Protein AF-A0A8C7WWS5-F1 (afdb_monomer_lite)

pLDDT: mean 75.13, std 17.94, range [40.78, 95.25]

Secondary structure (DSSP, 8-state):
------------PPPPP------PPPP-PPP---S-SS-PPPPPPTHHHHHHHH-TT---B-----GGGGS-HHHHHHHHHTT--PPPHHHHHHHHHHHT-B-

Foldseek 3Di:
DDDDDDDDDDDDDPDDDPDDPDDPDDPPPPPPPPPPLPDDQDPQDPCLVVCCVVPVPDADADDDPPPVLLPPPVSQVVQVVVSHHPDDPVSSVVSCVVSVHHD

Organism: NCBI:txid183150

Structure (mmCIF, N/CA/C/O backbone):
data_AF-A0A8C7WWS5-F1
#
_entry.id   AF-A0A8C7WWS5-F1
#
loop_
_atom_site.group_PDB
_atom_site.id
_atom_site.type_symbol
_atom_site.label_atom_id
_atom_site.label_alt_id
_atom_site.label_comp_id
_atom_site.label_asym_id
_atom_site.label_entity_id
_atom_site.label_seq_id
_atom_site.pdbx_PDB_ins_code
_atom_site.Cartn_x
_atom_site.Cartn_y
_atom_site.Cartn_z
_atom_site.occupancy
_atom_site.B_iso_or_equiv
_atom_site.auth_seq_id
_atom_site.auth_comp_id
_atom_site.auth_asym_id
_atom_site.auth_atom_id
_atom_site.pdbx_PDB_model_num
ATOM 1 N N . MET A 1 1 ? 25.000 77.562 69.889 1.00 46.16 1 MET A N 1
ATOM 2 C CA . MET A 1 1 ? 26.290 76.843 69.839 1.00 46.16 1 MET A CA 1
ATOM 3 C C . MET A 1 1 ? 25.999 75.373 69.598 1.00 46.16 1 MET A C 1
ATOM 5 O O . MET A 1 1 ? 25.189 74.830 70.333 1.00 46.16 1 MET A O 1
ATOM 9 N N . GLY A 1 2 ? 26.647 74.761 68.605 1.00 44.88 2 GLY A N 1
ATOM 10 C CA . GLY A 1 2 ? 26.742 73.301 68.485 1.00 44.88 2 GLY A CA 1
ATOM 11 C C . GLY A 1 2 ? 25.975 72.662 67.322 1.00 44.88 2 GLY A C 1
ATOM 12 O O . GLY A 1 2 ? 24.760 72.788 67.238 1.00 44.88 2 GLY A O 1
ATOM 13 N N . GLY A 1 3 ? 26.723 71.919 66.495 1.00 45.66 3 GLY A N 1
ATOM 14 C CA . GLY A 1 3 ? 26.249 70.896 65.549 1.00 45.66 3 GLY A CA 1
ATOM 15 C C . GLY A 1 3 ? 26.157 71.408 64.112 1.00 45.66 3 GLY A C 1
ATOM 16 O O . GLY A 1 3 ? 25.194 72.072 63.768 1.00 45.66 3 GLY A O 1
ATOM 17 N N . GLY A 1 4 ? 27.162 71.238 63.246 1.00 48.91 4 GLY A N 1
ATOM 18 C CA . GLY A 1 4 ? 27.645 69.939 62.753 1.00 48.91 4 GLY A CA 1
ATOM 19 C C . GLY A 1 4 ? 26.763 69.549 61.559 1.00 48.91 4 GLY A C 1
ATOM 20 O O . GLY A 1 4 ? 25.665 69.055 61.744 1.00 48.91 4 GLY A O 1
ATOM 21 N N . GLY A 1 5 ? 27.076 69.934 60.323 1.00 53.59 5 GLY A N 1
ATOM 22 C CA . GLY A 1 5 ? 28.174 69.374 59.549 1.00 53.59 5 GLY A CA 1
ATOM 23 C C . GLY A 1 5 ? 27.748 68.026 58.975 1.00 53.59 5 GLY A C 1
ATOM 24 O O . GLY A 1 5 ? 27.923 67.027 59.651 1.00 53.59 5 GLY A O 1
ATOM 25 N N . GLN A 1 6 ? 27.228 67.988 57.744 1.00 60.41 6 GLN A N 1
ATOM 26 C CA . GLN A 1 6 ? 27.272 66.787 56.905 1.00 60.41 6 GLN A CA 1
ATOM 27 C C . GLN A 1 6 ? 27.456 67.187 55.436 1.00 60.41 6 GLN A C 1
ATOM 29 O O . GLN A 1 6 ? 26.555 67.653 54.744 1.00 60.41 6 GLN A O 1
ATOM 34 N N . ARG A 1 7 ? 28.709 67.024 55.016 1.00 57.28 7 ARG A N 1
ATOM 35 C CA . ARG A 1 7 ? 29.224 67.030 53.651 1.00 57.28 7 ARG A CA 1
ATOM 36 C C . ARG A 1 7 ? 28.565 65.877 52.894 1.00 57.28 7 ARG A C 1
ATOM 38 O O . ARG A 1 7 ? 28.896 64.721 53.146 1.00 57.28 7 ARG A O 1
ATOM 45 N N . VAL A 1 8 ? 27.639 66.179 51.987 1.00 60.31 8 VAL A N 1
ATOM 46 C CA . VAL A 1 8 ? 27.132 65.176 51.045 1.00 60.31 8 VAL A CA 1
ATOM 47 C C . VAL A 1 8 ? 28.238 64.884 50.031 1.00 60.31 8 VAL A C 1
ATOM 49 O O . VAL A 1 8 ? 28.716 65.770 49.325 1.00 60.31 8 VAL A O 1
ATOM 52 N N . GLN A 1 9 ? 28.745 63.655 50.067 1.00 58.41 9 GLN A N 1
ATOM 53 C CA . GLN A 1 9 ? 29.766 63.165 49.148 1.00 58.41 9 GLN A CA 1
ATOM 54 C C . GLN A 1 9 ? 29.163 63.086 47.743 1.00 58.41 9 GLN A C 1
ATOM 56 O O . GLN A 1 9 ? 28.078 62.532 47.568 1.00 58.41 9 GLN A O 1
ATOM 61 N N . GLY A 1 10 ? 29.862 63.660 46.761 1.00 51.84 10 GLY A N 1
ATOM 62 C CA . GLY A 1 10 ? 29.535 63.512 45.348 1.00 51.84 10 GLY A CA 1
ATOM 63 C C . GLY A 1 10 ? 29.583 62.037 44.970 1.00 51.84 10 GLY A C 1
ATOM 64 O O . GLY A 1 10 ? 30.656 61.441 44.928 1.00 51.84 10 GLY A O 1
ATOM 65 N N . GLY A 1 11 ? 28.408 61.451 44.754 1.00 48.66 11 GLY A N 1
ATOM 66 C CA . GLY A 1 11 ? 28.272 60.140 44.141 1.00 48.66 11 GLY A CA 1
ATOM 67 C C . GLY A 1 11 ? 28.546 60.279 42.653 1.00 48.66 11 GLY A C 1
ATOM 68 O O . GLY A 1 11 ? 27.738 60.846 41.921 1.00 48.66 11 GLY A O 1
ATOM 69 N N . GLU A 1 12 ? 29.706 59.797 42.228 1.00 50.22 12 GLU A N 1
ATOM 70 C CA . GLU A 1 12 ? 30.068 59.632 40.827 1.00 50.22 12 GLU A CA 1
ATOM 71 C C . GLU A 1 12 ? 29.055 58.680 40.172 1.00 50.22 12 GLU A C 1
ATOM 73 O O . GLU A 1 12 ? 28.950 57.506 40.532 1.00 50.22 12 GLU A O 1
ATOM 78 N N . GLN A 1 13 ? 28.226 59.211 39.271 1.00 53.53 13 GLN A N 1
ATOM 79 C CA . GLN A 1 13 ? 27.286 58.407 38.494 1.00 53.53 13 GLN A CA 1
ATOM 80 C C . GLN A 1 13 ? 28.085 57.562 37.490 1.00 53.53 13 GLN A C 1
ATOM 82 O O . GLN A 1 13 ? 28.833 58.135 36.694 1.00 53.53 13 GLN A O 1
ATOM 87 N N . PRO A 1 14 ? 27.949 56.223 37.483 1.00 61.44 14 PRO A N 1
ATOM 88 C CA . PRO A 1 14 ? 28.613 55.398 36.482 1.00 61.44 14 PRO A CA 1
ATOM 89 C C . PRO A 1 14 ? 28.070 55.718 35.076 1.00 61.44 14 PRO A C 1
ATOM 91 O O . PRO A 1 14 ? 26.896 56.078 34.940 1.00 61.44 14 PRO A O 1
ATOM 94 N N . PRO A 1 15 ? 28.894 55.591 34.019 1.00 57.47 15 PRO A N 1
ATOM 95 C CA . PRO A 1 15 ? 28.493 55.953 32.666 1.00 57.47 15 PRO A CA 1
ATOM 96 C C . PRO A 1 15 ? 27.314 55.097 32.195 1.00 57.47 15 PRO A C 1
ATOM 98 O O . PRO A 1 15 ? 27.332 53.868 32.298 1.00 57.47 15 PRO A O 1
ATOM 101 N N . ALA A 1 16 ? 26.292 55.763 31.655 1.00 57.31 16 ALA A N 1
ATOM 102 C CA . ALA A 1 16 ? 25.150 55.114 31.031 1.00 57.31 16 ALA A CA 1
ATOM 103 C C . ALA A 1 16 ? 25.633 54.217 29.882 1.00 57.31 16 ALA A C 1
ATOM 105 O O . ALA A 1 16 ? 26.222 54.680 28.905 1.00 57.31 16 ALA A O 1
ATOM 106 N N . THR A 1 17 ? 25.404 52.914 30.013 1.00 62.34 17 THR A N 1
ATOM 107 C CA . THR A 1 17 ? 25.637 51.947 28.939 1.00 62.34 17 THR A CA 1
ATOM 108 C C . THR A 1 17 ? 24.618 52.224 27.829 1.00 62.34 17 THR A C 1
ATOM 110 O O . THR A 1 17 ? 23.445 52.434 28.149 1.00 62.34 17 THR A O 1
ATOM 113 N N . PRO A 1 18 ? 24.998 52.248 26.538 1.00 58.69 18 PRO A N 1
ATOM 114 C CA . PRO A 1 18 ? 24.023 52.439 25.474 1.00 58.69 18 PRO A CA 1
ATOM 115 C C . PRO A 1 18 ? 23.063 51.244 25.462 1.00 58.69 18 PRO A C 1
ATOM 117 O O . PRO A 1 18 ? 23.471 50.113 25.190 1.00 58.69 18 PRO A O 1
ATOM 120 N N . GLU A 1 19 ? 21.789 51.489 25.784 1.00 55.59 19 GLU A N 1
ATOM 121 C CA . GLU A 1 19 ? 20.726 50.509 25.579 1.00 55.59 19 GLU A CA 1
ATOM 122 C C . GLU A 1 19 ? 20.705 50.144 24.089 1.00 55.59 19 GLU A C 1
ATOM 124 O O . GLU A 1 19 ? 20.362 50.958 23.229 1.00 55.59 19 GLU A O 1
ATOM 129 N N . GLY A 1 20 ? 21.112 48.912 23.776 1.00 60.38 20 GLY A N 1
ATOM 130 C CA . GLY A 1 20 ? 20.935 48.337 22.448 1.00 60.38 20 GLY A CA 1
ATOM 131 C C . GLY A 1 20 ? 19.455 48.361 22.041 1.00 60.38 20 GLY A C 1
ATOM 132 O O . GLY A 1 20 ? 18.574 48.445 22.902 1.00 60.38 20 GLY A O 1
ATOM 133 N N . PRO A 1 21 ? 19.145 48.291 20.736 1.00 58.47 21 PRO A N 1
ATOM 134 C CA . PRO A 1 21 ? 17.776 48.420 20.259 1.00 58.47 21 PRO A CA 1
ATOM 135 C C . PRO A 1 21 ? 16.890 47.373 20.940 1.00 58.47 21 PRO A C 1
ATOM 137 O O . PRO A 1 21 ? 17.140 46.170 20.826 1.00 58.47 21 PRO A O 1
ATOM 140 N N . LYS A 1 22 ? 15.858 47.833 21.664 1.00 61.50 22 LYS A N 1
ATOM 141 C CA . LYS A 1 22 ? 14.823 46.968 22.243 1.00 61.50 22 LYS A CA 1
ATOM 142 C C . LYS A 1 22 ? 14.256 46.110 21.117 1.00 61.50 22 LYS A C 1
ATOM 144 O O . LYS A 1 22 ? 13.520 46.603 20.264 1.00 61.50 22 LYS A O 1
ATOM 149 N N . ALA A 1 23 ? 14.616 44.828 21.107 1.00 57.22 23 ALA A N 1
ATOM 150 C CA . ALA A 1 23 ? 14.010 43.857 20.217 1.00 57.22 23 ALA A CA 1
ATOM 151 C C . ALA A 1 23 ? 12.502 43.877 20.490 1.00 57.22 23 ALA A C 1
ATOM 153 O O . ALA A 1 23 ? 12.062 43.533 21.590 1.00 57.22 23 ALA A O 1
ATOM 154 N N . GLY A 1 24 ? 11.7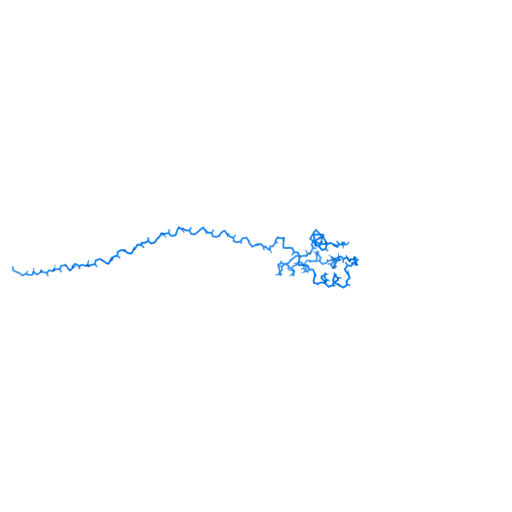22 44.340 19.510 1.00 64.50 24 GLY A N 1
ATOM 155 C CA . GLY A 1 24 ? 10.267 44.296 19.575 1.00 64.50 24 GLY A CA 1
ATOM 156 C C . GLY A 1 24 ? 9.779 42.873 19.875 1.00 64.50 24 GLY A C 1
ATOM 157 O O . GLY A 1 24 ? 10.536 41.909 19.701 1.00 64.50 24 GLY A O 1
ATOM 158 N N . PRO A 1 25 ? 8.531 42.707 20.344 1.00 59.06 25 PRO A N 1
ATOM 159 C CA . PRO A 1 25 ? 7.992 41.387 20.632 1.00 59.06 25 PRO A CA 1
ATOM 160 C C . PRO A 1 25 ? 8.171 40.509 19.394 1.00 59.06 25 PRO A C 1
ATOM 162 O O . PRO A 1 25 ? 7.665 40.832 18.318 1.00 59.06 25 PRO A O 1
ATOM 165 N N . ARG A 1 26 ? 8.945 39.421 19.533 1.00 54.72 26 ARG A N 1
ATOM 166 C CA . ARG A 1 26 ? 9.112 38.444 18.453 1.00 54.72 26 ARG A CA 1
ATOM 167 C C . ARG A 1 26 ? 7.706 38.056 17.994 1.00 54.72 26 ARG A C 1
ATOM 169 O O . ARG A 1 26 ? 6.871 37.796 18.869 1.00 54.72 26 ARG A O 1
ATOM 176 N N . PRO A 1 27 ? 7.417 38.020 16.680 1.00 58.41 27 PRO A N 1
ATOM 177 C CA . PRO A 1 27 ? 6.120 37.549 16.223 1.00 58.41 27 PRO A CA 1
ATOM 178 C C . PRO A 1 27 ? 5.889 36.196 16.887 1.00 58.41 27 PRO A C 1
ATOM 180 O O . PRO A 1 27 ? 6.769 35.329 16.837 1.00 58.41 27 PRO A O 1
ATOM 183 N N . ARG A 1 28 ? 4.760 36.050 17.599 1.00 62.56 28 ARG A N 1
ATOM 184 C CA . ARG A 1 28 ? 4.360 34.759 18.162 1.00 62.56 28 ARG A CA 1
ATOM 185 C C . ARG A 1 28 ? 4.453 33.786 17.003 1.00 62.56 28 ARG A C 1
ATOM 187 O O . ARG A 1 28 ? 3.744 33.961 16.013 1.00 62.56 28 ARG A O 1
ATOM 194 N N . ARG A 1 29 ? 5.403 32.851 17.086 1.00 56.00 29 ARG A N 1
ATOM 195 C CA . ARG A 1 29 ? 5.611 31.831 16.064 1.00 56.00 29 ARG A CA 1
ATOM 196 C C . ARG A 1 29 ? 4.230 31.244 15.818 1.00 56.00 29 ARG A C 1
ATOM 198 O O . ARG A 1 29 ? 3.612 30.773 16.776 1.00 56.00 29 ARG A O 1
ATOM 205 N N . ALA A 1 30 ? 3.712 31.411 14.599 1.00 55.09 30 ALA A N 1
ATOM 206 C CA . ALA A 1 30 ? 2.414 30.866 14.235 1.00 55.09 30 ALA A CA 1
ATOM 207 C C . ALA A 1 30 ? 2.388 29.410 14.717 1.00 55.09 30 ALA A C 1
ATOM 209 O O . ALA A 1 30 ? 3.436 28.753 14.624 1.00 55.09 30 ALA A O 1
ATOM 210 N N . PRO A 1 31 ? 1.273 28.931 15.301 1.00 48.28 31 PRO A N 1
ATOM 211 C CA . PRO A 1 31 ? 1.200 27.559 15.770 1.00 48.28 31 PRO A CA 1
ATOM 212 C C . PRO A 1 31 ? 1.708 26.683 14.638 1.00 48.28 31 PRO A C 1
ATOM 214 O O . PRO A 1 31 ? 1.221 26.784 13.512 1.00 48.28 31 PRO A O 1
ATOM 217 N N . HIS A 1 32 ? 2.775 25.935 14.920 1.00 51.12 32 HIS A N 1
ATOM 218 C CA . HIS A 1 32 ? 3.373 25.042 13.949 1.00 51.12 32 HIS A CA 1
ATOM 219 C C . HIS A 1 32 ? 2.269 24.107 13.485 1.00 51.12 32 HIS A C 1
ATOM 221 O O . HIS A 1 32 ? 1.887 23.186 14.207 1.00 51.12 32 HIS A O 1
ATOM 227 N N . HIS A 1 33 ? 1.731 24.381 12.300 1.00 40.97 33 HIS A N 1
ATOM 228 C CA . HIS A 1 33 ? 0.891 23.440 11.603 1.00 40.97 33 HIS A CA 1
ATOM 229 C C . HIS A 1 33 ? 1.797 22.244 11.349 1.00 40.97 33 HIS A C 1
ATOM 231 O O . HIS A 1 33 ? 2.725 22.328 10.548 1.00 40.97 33 HIS A O 1
ATOM 237 N N . HIS A 1 34 ? 1.618 21.187 12.139 1.00 40.78 34 HIS A N 1
ATOM 238 C CA . HIS A 1 34 ? 2.300 19.921 11.931 1.00 40.78 34 HIS A CA 1
ATOM 239 C C . HIS A 1 34 ? 1.947 19.464 10.512 1.00 40.78 34 HIS A C 1
ATOM 241 O O . HIS A 1 34 ? 0.776 19.165 10.262 1.00 40.78 34 HIS A O 1
ATOM 247 N N . PRO A 1 35 ? 2.900 19.406 9.569 1.00 43.59 35 PRO A N 1
ATOM 248 C CA . PRO A 1 35 ? 2.617 18.822 8.277 1.00 43.59 35 PRO A CA 1
ATOM 249 C C . PRO A 1 35 ? 2.645 17.308 8.490 1.00 43.59 35 PRO A C 1
ATOM 251 O O . PRO A 1 35 ? 3.720 16.716 8.536 1.00 43.59 35 PRO A O 1
ATOM 254 N N . GLY A 1 36 ? 1.493 16.671 8.731 1.00 42.03 36 GLY A N 1
ATOM 255 C CA . GLY A 1 36 ? 1.525 15.213 8.882 1.00 42.03 36 GLY A CA 1
ATOM 256 C C . GLY A 1 36 ? 0.324 14.446 9.417 1.00 42.03 36 GLY A C 1
ATOM 257 O O . GLY A 1 36 ? 0.532 13.352 9.926 1.00 42.03 36 GLY A O 1
ATOM 258 N N . VAL A 1 37 ? -0.915 14.934 9.305 1.00 53.53 37 VAL A N 1
ATOM 259 C CA . VAL A 1 37 ? -2.101 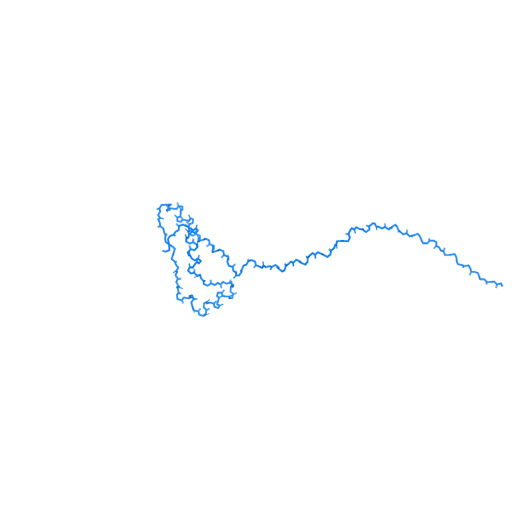14.050 9.473 1.00 53.53 37 VAL A CA 1
ATOM 260 C C . VAL A 1 37 ? -3.034 14.091 8.243 1.00 53.53 37 VAL A C 1
ATOM 262 O O . VAL A 1 37 ? -4.085 13.451 8.203 1.00 53.53 37 VAL A O 1
ATOM 265 N N . LEU A 1 38 ? -2.601 14.788 7.185 1.00 46.59 38 LEU A N 1
ATOM 266 C CA . LEU A 1 38 ? -3.249 14.925 5.880 1.00 46.59 38 LEU A CA 1
ATOM 267 C C . LEU A 1 38 ? -2.143 14.893 4.805 1.00 46.59 38 LEU A C 1
ATOM 269 O O . LEU A 1 38 ? -1.330 15.809 4.752 1.00 46.59 38 LEU A O 1
ATOM 273 N N . GLY A 1 39 ? -2.071 13.843 3.978 1.00 51.69 39 GLY A N 1
ATOM 274 C CA . GLY A 1 39 ? -1.295 13.877 2.726 1.00 51.69 39 GLY A CA 1
ATOM 275 C C . GLY A 1 39 ? 0.210 13.567 2.771 1.00 51.69 39 GLY A C 1
ATOM 276 O O . GLY A 1 39 ? 0.927 14.041 1.893 1.00 51.69 39 GLY A O 1
ATOM 277 N N . ILE A 1 40 ? 0.718 12.770 3.722 1.00 55.00 40 ILE A N 1
ATOM 278 C CA . ILE A 1 40 ? 2.099 12.256 3.607 1.00 55.00 40 ILE A CA 1
ATOM 279 C C . ILE A 1 40 ? 2.144 11.234 2.448 1.00 55.00 40 ILE A C 1
ATOM 281 O O . ILE A 1 40 ? 1.354 10.286 2.474 1.00 55.00 40 ILE A O 1
ATOM 285 N N . PRO A 1 41 ? 3.023 11.398 1.437 1.00 60.75 41 PRO A N 1
ATOM 286 C CA . PRO A 1 41 ? 3.197 10.412 0.373 1.00 60.75 41 PRO A CA 1
ATOM 287 C C . PRO A 1 41 ? 3.592 9.056 0.961 1.00 60.75 41 PRO A C 1
ATOM 289 O O . PRO A 1 41 ? 4.429 8.996 1.863 1.00 60.75 41 PRO A O 1
ATOM 292 N N . LEU A 1 42 ? 3.009 7.970 0.448 1.00 68.75 42 LEU A N 1
ATOM 293 C CA . LEU A 1 42 ? 3.412 6.623 0.848 1.00 68.75 42 LEU A CA 1
ATOM 294 C C . LEU A 1 42 ? 4.913 6.425 0.580 1.00 68.75 42 LEU A C 1
ATOM 296 O O . LEU A 1 42 ? 5.389 6.826 -0.488 1.00 68.75 42 LEU A O 1
ATOM 300 N N . PRO A 1 43 ? 5.663 5.806 1.511 1.00 77.06 43 PRO A N 1
ATOM 301 C CA . PRO A 1 43 ? 7.036 5.422 1.233 1.00 77.06 43 PRO A CA 1
ATOM 302 C C . PRO A 1 43 ? 7.049 4.445 0.055 1.00 77.06 43 PRO A C 1
ATOM 304 O O . PRO A 1 43 ? 6.222 3.532 -0.017 1.00 77.06 43 PRO A O 1
ATOM 307 N N . GLN A 1 44 ? 7.985 4.644 -0.875 1.00 81.94 44 GLN A N 1
ATOM 308 C CA . GLN A 1 44 ? 8.167 3.702 -1.972 1.00 81.94 44 GLN A CA 1
ATOM 309 C C . GLN A 1 44 ? 8.531 2.325 -1.398 1.00 81.94 44 GLN A C 1
ATOM 311 O O . GLN A 1 44 ? 9.361 2.252 -0.485 1.00 81.94 44 GLN A O 1
ATOM 316 N N . PRO A 1 45 ? 7.933 1.233 -1.898 1.00 85.12 45 PRO A N 1
ATOM 317 C CA . PRO A 1 45 ? 8.254 -0.087 -1.393 1.00 85.12 45 PRO A CA 1
ATOM 318 C C . PRO A 1 45 ? 9.717 -0.436 -1.673 1.00 85.12 45 PRO A C 1
ATOM 320 O O . PRO A 1 45 ? 10.203 -0.262 -2.790 1.00 85.12 45 PRO A O 1
ATOM 323 N N . GLN A 1 46 ? 10.399 -0.984 -0.667 1.00 86.44 46 GLN A N 1
ATOM 324 C CA . GLN A 1 46 ? 11.806 -1.403 -0.755 1.00 86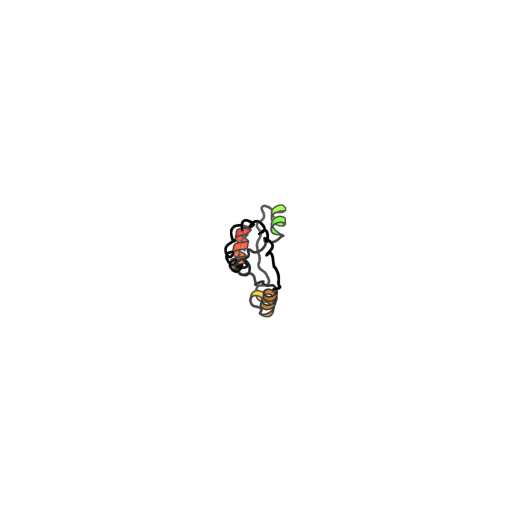.44 46 GLN A CA 1
ATOM 325 C C . GLN A 1 46 ? 12.101 -2.408 -1.884 1.00 86.44 46 GLN A C 1
ATOM 327 O O . GLN A 1 46 ? 13.244 -2.502 -2.322 1.00 86.44 46 GLN A O 1
ATOM 332 N N . TRP A 1 47 ? 11.080 -3.106 -2.388 1.00 88.44 47 TRP A N 1
ATOM 333 C CA . TRP A 1 47 ? 11.220 -4.147 -3.399 1.00 88.44 47 TRP A CA 1
ATOM 334 C C . TRP A 1 47 ? 11.269 -3.559 -4.809 1.00 88.44 47 TRP A C 1
ATOM 336 O O . TRP A 1 47 ? 11.761 -4.205 -5.730 1.00 88.44 47 TRP A O 1
ATOM 346 N N . VAL A 1 48 ? 10.798 -2.321 -5.002 1.00 88.81 48 VAL A N 1
ATOM 347 C CA . VAL A 1 48 ? 10.771 -1.691 -6.329 1.00 88.81 48 VAL A CA 1
ATOM 348 C C . VAL A 1 48 ? 12.184 -1.503 -6.897 1.00 88.81 48 VAL A C 1
ATOM 350 O O . VAL A 1 48 ? 12.401 -1.911 -8.043 1.00 88.81 48 VAL A O 1
ATOM 353 N N . PRO A 1 49 ? 13.170 -0.953 -6.153 1.00 89.50 49 PRO A N 1
ATOM 354 C CA . PRO A 1 49 ? 14.551 -0.878 -6.630 1.00 89.50 49 PRO A CA 1
ATOM 355 C C . PRO A 1 49 ? 15.146 -2.248 -6.968 1.00 89.50 49 PRO A C 1
ATOM 357 O O . PRO A 1 49 ? 15.852 -2.375 -7.965 1.00 89.50 49 PRO A O 1
ATOM 360 N N . GLU A 1 50 ? 14.834 -3.275 -6.176 1.00 90.56 50 GLU A N 1
ATOM 361 C CA . GLU A 1 50 ? 15.348 -4.631 -6.378 1.00 90.56 50 GLU A CA 1
ATOM 362 C C . GLU A 1 50 ? 14.832 -5.247 -7.684 1.00 90.56 50 GLU A C 1
AT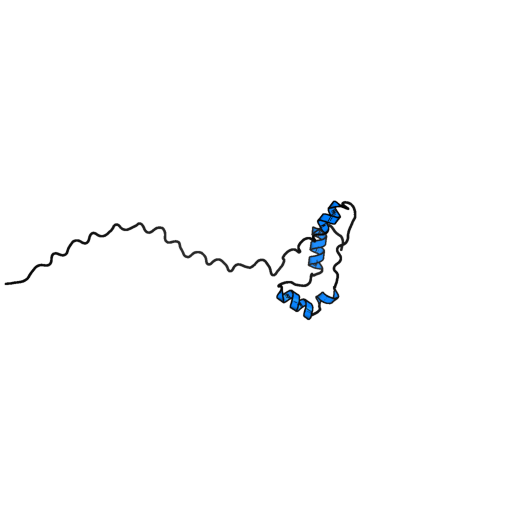OM 364 O O . GLU A 1 50 ? 15.630 -5.727 -8.493 1.00 90.56 50 GLU A O 1
ATOM 369 N N . ILE A 1 51 ? 13.521 -5.163 -7.938 1.00 89.06 51 ILE A N 1
ATOM 370 C CA . ILE A 1 51 ? 12.914 -5.637 -9.190 1.00 89.06 51 ILE A CA 1
ATOM 371 C C . ILE A 1 51 ? 13.430 -4.823 -10.375 1.00 89.06 51 ILE A C 1
ATOM 373 O O . ILE A 1 51 ? 13.768 -5.392 -11.408 1.00 89.06 51 ILE A O 1
ATOM 377 N N . THR A 1 52 ? 13.542 -3.501 -10.233 1.00 87.44 52 THR A N 1
ATOM 378 C CA . THR A 1 52 ? 14.025 -2.632 -11.317 1.00 87.44 52 THR A CA 1
ATOM 379 C C . THR A 1 52 ? 15.483 -2.934 -11.674 1.00 87.44 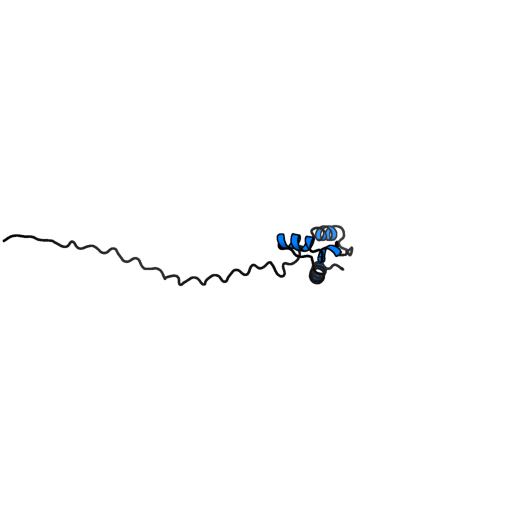52 THR A C 1
ATOM 381 O O . THR A 1 52 ? 15.864 -2.829 -12.837 1.00 87.44 52 THR A O 1
ATOM 384 N N . HIS A 1 53 ? 16.299 -3.337 -10.695 1.00 90.31 53 HIS A N 1
ATOM 385 C CA . HIS A 1 53 ? 17.691 -3.715 -10.916 1.00 90.31 53 HIS A CA 1
ATOM 386 C C . HIS A 1 53 ? 17.826 -5.072 -11.622 1.00 90.31 53 HIS A C 1
ATOM 388 O O . HIS A 1 53 ? 18.548 -5.179 -12.611 1.00 90.31 53 HIS A O 1
ATOM 394 N N . HIS A 1 54 ? 17.121 -6.099 -11.139 1.00 92.38 54 HIS A N 1
ATOM 395 C CA . HIS A 1 54 ? 17.238 -7.462 -11.670 1.00 92.38 54 HIS A CA 1
ATOM 396 C C . HIS A 1 54 ? 16.421 -7.681 -12.952 1.00 92.38 54 HIS A C 1
ATOM 398 O O . HIS A 1 54 ? 16.825 -8.447 -13.826 1.00 92.38 54 HIS A O 1
ATOM 404 N N . CYS A 1 55 ? 15.285 -6.996 -13.082 1.00 87.81 55 CYS A N 1
ATOM 405 C CA . CYS A 1 55 ? 14.290 -7.191 -14.135 1.00 87.81 55 CYS A CA 1
ATOM 406 C C . CYS A 1 55 ? 13.846 -5.849 -14.759 1.00 87.81 55 CYS A C 1
ATOM 408 O O . CYS A 1 55 ? 12.656 -5.529 -14.759 1.00 87.81 55 CYS A O 1
ATOM 410 N N . PRO A 1 56 ? 14.760 -5.060 -15.355 1.00 84.69 56 PRO A N 1
ATOM 411 C CA . PRO A 1 56 ? 14.489 -3.680 -15.780 1.00 84.69 56 PRO A CA 1
ATOM 412 C C . PRO A 1 56 ? 13.427 -3.523 -16.881 1.00 84.69 56 PRO A C 1
ATOM 414 O O . PRO A 1 56 ? 12.938 -2.419 -17.108 1.00 84.69 56 PRO A O 1
ATOM 417 N N . LYS A 1 57 ? 13.093 -4.596 -17.609 1.00 86.06 57 LYS A N 1
ATOM 418 C CA . LYS A 1 57 ? 12.128 -4.581 -18.727 1.00 86.06 57 LYS A CA 1
ATOM 419 C C . LYS A 1 57 ? 10.843 -5.350 -18.432 1.00 86.06 57 LYS A C 1
ATOM 421 O O . LYS A 1 57 ? 9.975 -5.431 -19.297 1.00 86.06 57 LYS A O 1
ATOM 426 N N . THR A 1 58 ? 10.735 -5.942 -17.249 1.00 89.25 58 THR A N 1
ATOM 427 C CA . THR A 1 58 ? 9.592 -6.780 -16.901 1.00 89.25 58 THR A CA 1
ATOM 428 C C . THR A 1 58 ? 8.530 -5.908 -16.241 1.00 89.25 58 THR A C 1
ATOM 430 O O . THR A 1 58 ? 8.816 -5.301 -15.209 1.00 89.25 58 THR A O 1
ATOM 433 N N . PRO A 1 59 ? 7.312 -5.815 -16.801 1.00 87.12 59 PRO A N 1
ATOM 434 C CA . PRO A 1 59 ? 6.222 -5.123 -16.129 1.00 87.12 59 PRO A CA 1
ATOM 435 C C . PRO A 1 59 ? 5.844 -5.869 -14.844 1.00 87.12 59 PRO A C 1
ATOM 437 O O . PRO A 1 59 ? 5.865 -7.098 -14.798 1.00 87.12 59 PRO A O 1
ATOM 440 N N . PHE A 1 60 ? 5.474 -5.128 -13.804 1.00 88.12 60 PHE A N 1
ATOM 441 C CA . PHE A 1 60 ? 5.004 -5.686 -12.538 1.00 88.12 60 PHE A CA 1
ATOM 442 C C . PHE A 1 60 ? 3.806 -4.893 -12.008 1.00 88.12 60 PHE A C 1
ATOM 444 O O . PHE A 1 60 ? 3.591 -3.740 -12.394 1.00 88.12 60 PHE A O 1
ATOM 451 N N . LEU A 1 61 ? 3.010 -5.543 -11.155 1.00 90.00 61 LEU A N 1
ATOM 452 C CA . LEU A 1 61 ? 1.740 -5.022 -10.647 1.00 90.00 61 LEU A CA 1
ATOM 453 C C . LEU A 1 61 ? 1.837 -4.659 -9.167 1.00 90.00 61 LEU A C 1
ATOM 455 O O . LEU A 1 61 ? 2.496 -5.352 -8.388 1.00 90.00 61 LEU A O 1
ATOM 459 N N . LEU A 1 62 ? 1.144 -3.593 -8.773 1.00 90.25 62 LEU A N 1
ATOM 460 C CA . LEU A 1 62 ? 1.000 -3.203 -7.375 1.00 90.25 62 LEU A CA 1
ATOM 461 C C . LEU A 1 62 ? -0.354 -3.675 -6.837 1.00 90.25 62 LEU A C 1
ATOM 463 O O . LEU A 1 62 ? -1.379 -3.060 -7.105 1.00 90.25 62 LEU A O 1
ATOM 467 N N . VAL A 1 63 ? -0.346 -4.725 -6.015 1.00 91.75 63 VAL A N 1
ATOM 468 C CA . VAL A 1 63 ? -1.574 -5.314 -5.460 1.00 91.75 63 VAL A CA 1
ATOM 469 C C . VAL A 1 63 ? -1.779 -4.882 -4.009 1.00 91.75 63 VAL A C 1
ATOM 471 O O . VAL A 1 63 ? -0.946 -5.147 -3.142 1.00 91.75 63 VAL A O 1
ATOM 474 N N . GLY A 1 64 ? -2.916 -4.244 -3.726 1.00 90.31 64 GLY A N 1
ATOM 475 C CA . GLY A 1 64 ? -3.379 -4.008 -2.358 1.00 90.31 64 GLY A CA 1
ATOM 476 C C . GLY A 1 64 ? -4.080 -5.248 -1.804 1.00 90.31 64 GLY A C 1
ATOM 477 O O . GLY A 1 64 ? -5.124 -5.639 -2.317 1.00 90.31 64 GLY A O 1
ATOM 478 N N . THR A 1 65 ? -3.524 -5.863 -0.763 1.00 91.94 65 THR A N 1
ATOM 479 C CA . THR A 1 65 ? -4.109 -7.041 -0.100 1.00 91.94 65 THR A CA 1
ATOM 480 C C . THR A 1 65 ? -4.879 -6.649 1.167 1.00 91.94 65 THR A C 1
ATOM 482 O O . THR A 1 65 ? -4.825 -5.496 1.594 1.00 91.94 65 THR A O 1
ATOM 485 N N . GLN A 1 66 ? -5.604 -7.608 1.763 1.00 91.19 66 GLN A N 1
ATOM 486 C CA . GLN A 1 66 ? -6.338 -7.433 3.033 1.00 91.19 66 GLN A CA 1
ATOM 487 C C . GLN A 1 66 ? -7.391 -6.312 2.980 1.00 91.19 66 GLN A C 1
ATOM 489 O O . GLN A 1 66 ? -7.494 -5.471 3.874 1.00 91.19 66 GLN A O 1
ATOM 494 N N . ILE A 1 67 ? -8.152 -6.262 1.883 1.00 91.56 67 ILE A N 1
ATOM 495 C CA . ILE A 1 67 ? -9.165 -5.224 1.656 1.00 91.56 67 ILE A CA 1
ATOM 496 C C . ILE A 1 67 ? -10.275 -5.242 2.714 1.00 91.56 67 ILE A C 1
ATOM 498 O O . ILE A 1 67 ? -10.800 -4.188 3.059 1.00 91.56 67 ILE A O 1
ATOM 502 N N . ASP A 1 68 ? -10.574 -6.417 3.261 1.00 91.62 68 ASP A N 1
ATOM 503 C CA . ASP A 1 68 ? -11.531 -6.647 4.341 1.00 91.62 68 ASP A CA 1
ATOM 504 C C . ASP A 1 68 ? -11.201 -5.845 5.609 1.00 91.62 68 ASP A C 1
ATOM 506 O O . ASP A 1 68 ? -12.102 -5.403 6.319 1.00 91.62 68 ASP A O 1
ATOM 510 N N . LEU A 1 69 ? -9.918 -5.566 5.856 1.00 92.88 69 LEU A N 1
ATOM 511 C CA . LEU A 1 69 ? -9.474 -4.829 7.038 1.00 92.88 69 LEU A CA 1
ATOM 512 C C . LEU A 1 69 ? -9.631 -3.308 6.923 1.00 92.88 69 LEU A C 1
ATOM 514 O O . LEU A 1 69 ? -9.409 -2.599 7.906 1.00 92.88 69 LEU A O 1
ATOM 518 N N . ARG A 1 70 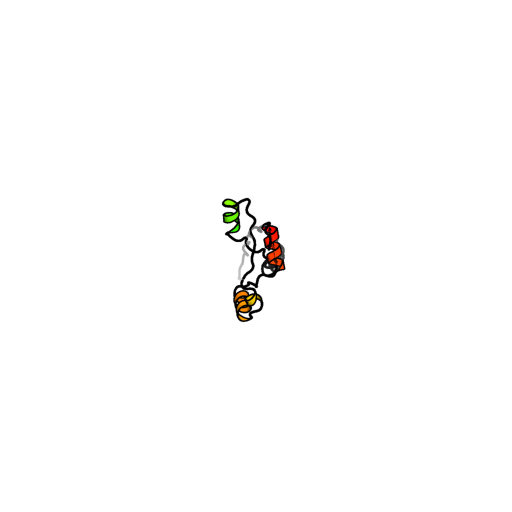? -9.986 -2.775 5.746 1.00 89.00 70 ARG A N 1
ATOM 519 C CA . ARG A 1 70 ? -10.170 -1.324 5.565 1.00 89.00 70 ARG A CA 1
ATOM 520 C C . ARG A 1 70 ? -11.338 -0.780 6.381 1.00 89.00 70 ARG A C 1
ATOM 522 O O . ARG A 1 70 ? -11.246 0.348 6.861 1.00 89.00 70 ARG A O 1
ATOM 529 N N . ASP A 1 71 ? -12.373 -1.598 6.554 1.00 90.25 71 ASP A N 1
ATOM 530 C CA . ASP A 1 71 ? -13.600 -1.249 7.270 1.00 90.25 71 ASP A CA 1
ATOM 531 C C . ASP A 1 71 ? -13.701 -1.940 8.643 1.00 90.25 71 ASP A C 1
ATOM 533 O O . ASP A 1 71 ? -14.639 -1.675 9.394 1.00 90.25 71 ASP A O 1
ATOM 537 N N . ASP A 1 72 ? -12.734 -2.797 9.004 1.00 94.19 72 ASP A N 1
ATOM 538 C CA . ASP A 1 72 ? -12.702 -3.470 10.305 1.00 94.19 72 ASP A CA 1
ATOM 539 C C . ASP A 1 72 ? -12.426 -2.464 11.443 1.00 94.19 72 ASP A C 1
ATOM 541 O O . ASP A 1 72 ? -11.321 -1.908 11.527 1.00 94.19 72 ASP A O 1
ATOM 545 N N . PRO A 1 73 ? -13.376 -2.248 12.376 1.00 93.75 73 PRO A N 1
ATOM 546 C CA . PRO A 1 73 ? -13.229 -1.241 13.423 1.00 93.75 73 PRO A CA 1
ATOM 547 C C . PRO A 1 73 ? -12.014 -1.483 14.323 1.00 93.75 73 PRO A C 1
ATOM 549 O O . PRO A 1 73 ? -11.348 -0.528 14.722 1.00 93.75 73 PRO A O 1
ATOM 552 N N . SER A 1 74 ? -11.686 -2.750 14.616 1.00 95.25 74 SER A N 1
ATOM 553 C CA . SER A 1 74 ? -10.534 -3.092 15.459 1.00 95.25 74 SER A CA 1
ATOM 554 C C . SER A 1 74 ? -9.221 -2.675 14.799 1.00 95.25 74 SER A C 1
ATOM 556 O O . SER A 1 74 ? -8.338 -2.105 15.446 1.00 95.25 74 SER A O 1
ATOM 558 N N . THR A 1 75 ? -9.084 -2.945 13.504 1.00 93.31 75 THR A N 1
ATOM 559 C CA . THR A 1 75 ? -7.896 -2.614 12.719 1.00 93.31 75 THR A CA 1
ATOM 560 C C . THR A 1 75 ? -7.764 -1.111 12.520 1.00 93.31 75 THR A C 1
ATOM 562 O O . THR A 1 75 ? -6.683 -0.560 12.742 1.00 93.31 75 THR A O 1
ATOM 565 N N . VAL A 1 76 ? -8.861 -0.422 12.200 1.00 92.50 76 VAL A N 1
ATOM 566 C CA . VAL A 1 76 ? -8.875 1.040 12.074 1.00 92.50 76 VAL A CA 1
ATOM 567 C C . VAL A 1 76 ? -8.468 1.710 13.389 1.00 92.50 76 VAL A C 1
ATOM 569 O O . VAL A 1 76 ? -7.628 2.611 13.382 1.00 92.50 76 VAL A O 1
ATOM 572 N N . GLU A 1 77 ? -8.984 1.250 14.531 1.00 94.50 77 GLU A N 1
ATOM 573 C CA . GLU A 1 77 ? -8.640 1.814 15.841 1.00 94.50 77 GLU A CA 1
ATOM 574 C C . GLU A 1 77 ? -7.161 1.579 16.202 1.00 94.50 77 GLU A C 1
ATOM 576 O O . GLU A 1 77 ? -6.483 2.476 16.714 1.00 94.50 77 GLU A O 1
ATOM 581 N N . LYS A 1 78 ? -6.622 0.392 15.896 1.00 93.75 78 LYS A N 1
ATOM 582 C CA . LYS A 1 78 ? -5.191 0.080 16.069 1.00 93.75 78 LYS A CA 1
ATOM 583 C C . LYS A 1 78 ? -4.306 0.976 15.202 1.00 93.75 78 LYS A C 1
ATOM 585 O O . LYS A 1 78 ? -3.317 1.513 15.700 1.00 93.75 78 LYS A O 1
ATOM 590 N N . LEU A 1 79 ? -4.662 1.176 13.932 1.00 91.44 79 LEU A N 1
ATOM 591 C CA . LEU A 1 79 ? -3.936 2.075 13.030 1.00 91.44 79 LEU A CA 1
ATOM 592 C C . LEU A 1 79 ? -3.998 3.524 13.524 1.00 91.44 79 LEU A C 1
ATOM 594 O O . LEU A 1 79 ? -2.972 4.205 13.556 1.00 91.44 79 LEU A O 1
ATOM 598 N N . ALA A 1 80 ? -5.161 3.973 13.998 1.00 91.00 80 ALA A N 1
ATOM 599 C CA . ALA A 1 80 ? -5.343 5.317 14.535 1.00 91.00 80 ALA A CA 1
ATOM 600 C C . ALA A 1 80 ? -4.464 5.584 15.771 1.00 91.00 80 ALA A C 1
ATOM 602 O O . ALA A 1 80 ? -3.887 6.668 15.878 1.00 91.00 80 ALA A O 1
ATOM 603 N N . LYS A 1 81 ? -4.279 4.593 16.660 1.00 93.62 81 LYS A N 1
ATOM 604 C CA . LYS A 1 81 ? -3.339 4.678 17.802 1.00 93.62 81 LYS A CA 1
ATOM 605 C C . LYS A 1 81 ? -1.899 4.945 17.349 1.00 93.62 81 LYS A C 1
ATOM 607 O O . LYS A 1 81 ? -1.175 5.684 18.011 1.00 93.62 81 LYS A O 1
ATOM 612 N N . ASN A 1 82 ? -1.527 4.437 16.175 1.00 91.00 82 ASN A N 1
ATOM 613 C CA . ASN A 1 82 ? -0.233 4.673 15.532 1.00 91.00 82 ASN A CA 1
ATOM 614 C C . ASN A 1 82 ? -0.228 5.890 14.587 1.00 91.00 82 ASN A C 1
ATOM 616 O O . ASN A 1 82 ? 0.742 6.094 13.859 1.00 91.00 82 ASN A O 1
ATOM 620 N N . LYS A 1 83 ? -1.290 6.711 14.587 1.00 87.94 83 LYS A N 1
ATOM 621 C CA . LYS A 1 83 ? -1.485 7.863 13.683 1.00 87.94 83 LYS A CA 1
ATOM 622 C C . LYS A 1 83 ? -1.489 7.484 12.196 1.00 87.94 83 LYS A C 1
ATOM 624 O O . LYS A 1 83 ? -1.152 8.299 11.339 1.00 87.94 83 LYS A O 1
ATOM 629 N N . GLN A 1 84 ? -1.879 6.254 11.890 1.00 89.56 84 GLN A N 1
ATOM 630 C CA . GLN A 1 84 ? -1.994 5.722 10.539 1.00 89.56 84 GLN A CA 1
ATOM 631 C C . GLN A 1 84 ? -3.462 5.546 10.150 1.00 89.56 84 GLN A C 1
ATOM 633 O O . GLN A 1 84 ? -4.364 5.568 10.987 1.00 89.56 84 GLN A O 1
ATOM 638 N N . LYS A 1 85 ? -3.694 5.382 8.849 1.00 89.81 85 LYS A N 1
ATOM 639 C CA . LYS A 1 85 ? -5.001 5.085 8.264 1.00 89.81 85 LYS A CA 1
ATOM 640 C C . LYS A 1 85 ? -4.838 3.967 7.232 1.00 89.81 85 LYS A C 1
ATOM 642 O O . LYS A 1 85 ? -3.752 3.861 6.654 1.00 89.81 85 LYS A O 1
ATOM 647 N N . PRO A 1 86 ? -5.884 3.163 6.979 1.00 90.94 86 PRO A N 1
ATOM 648 C CA . PRO A 1 86 ? -5.890 2.247 5.847 1.00 90.94 86 PRO A CA 1
ATOM 649 C C . PRO A 1 86 ? -5.595 2.985 4.536 1.00 90.94 86 PRO A C 1
ATOM 651 O O . PRO A 1 86 ? -5.967 4.148 4.364 1.00 90.94 86 PRO A O 1
ATOM 654 N N . ILE A 1 87 ? -4.923 2.307 3.605 1.00 90.88 87 ILE A N 1
ATOM 655 C CA . ILE A 1 87 ? -4.590 2.899 2.306 1.00 90.88 87 ILE A CA 1
ATOM 656 C C . ILE A 1 87 ? -5.847 2.987 1.445 1.00 90.88 87 ILE A C 1
ATOM 658 O O . ILE A 1 87 ? -6.497 1.975 1.176 1.00 90.88 87 ILE A O 1
ATOM 662 N N . THR A 1 88 ? -6.153 4.202 0.987 1.00 90.00 88 THR A N 1
ATOM 663 C CA . THR A 1 88 ? -7.268 4.462 0.073 1.00 90.00 88 THR A CA 1
ATOM 664 C C . THR A 1 88 ? -6.893 4.113 -1.371 1.00 90.00 88 THR A C 1
ATOM 666 O O . THR A 1 88 ? -5.713 4.205 -1.731 1.00 90.00 88 THR A O 1
ATOM 669 N N . PRO A 1 89 ? -7.875 3.761 -2.223 1.00 89.31 89 PRO A N 1
ATOM 670 C CA . PRO A 1 89 ? -7.634 3.524 -3.647 1.00 89.31 89 PRO A CA 1
ATOM 671 C C . PRO A 1 89 ? -6.913 4.692 -4.333 1.00 89.31 89 PRO A C 1
ATOM 673 O O . PRO A 1 89 ? -5.904 4.485 -4.994 1.00 89.31 89 PRO A O 1
ATOM 676 N N . GLU A 1 90 ? -7.336 5.930 -4.069 1.00 90.50 90 GLU A N 1
ATOM 677 C CA . GLU A 1 90 ? -6.741 7.144 -4.650 1.00 90.50 90 GLU A CA 1
ATOM 678 C C . GLU A 1 90 ? -5.250 7.292 -4.300 1.00 90.50 90 GLU A C 1
ATOM 680 O O . GLU A 1 90 ? -4.424 7.679 -5.132 1.00 90.50 90 GLU A O 1
ATOM 685 N N . THR A 1 91 ? -4.882 6.953 -3.059 1.00 89.06 91 THR A N 1
ATOM 686 C CA . THR A 1 91 ? -3.484 6.998 -2.610 1.00 89.06 91 THR A CA 1
ATOM 687 C C . THR A 1 91 ? -2.666 5.890 -3.279 1.00 89.06 91 THR A C 1
ATOM 689 O O . THR A 1 91 ? -1.523 6.126 -3.677 1.00 89.06 91 THR A O 1
ATOM 692 N N . ALA A 1 92 ? -3.251 4.699 -3.446 1.00 88.94 92 ALA A N 1
ATOM 693 C CA . ALA A 1 92 ? -2.622 3.583 -4.151 1.00 88.94 92 ALA A CA 1
ATOM 694 C C . ALA A 1 92 ? -2.409 3.895 -5.643 1.00 88.94 92 ALA A C 1
ATOM 696 O O . ALA A 1 92 ? -1.325 3.656 -6.164 1.00 88.94 92 ALA A O 1
ATOM 697 N N . GLU A 1 93 ? -3.383 4.517 -6.310 1.00 91.19 93 GLU A N 1
ATOM 698 C CA . GLU A 1 93 ? -3.265 4.994 -7.695 1.00 91.19 93 GLU A CA 1
ATOM 699 C C . GLU A 1 93 ? -2.183 6.058 -7.858 1.00 91.19 93 GLU A C 1
ATOM 701 O O . GLU A 1 93 ? -1.461 6.089 -8.857 1.00 91.19 93 GLU A O 1
ATOM 706 N N . LYS A 1 94 ? -2.058 6.969 -6.887 1.00 90.62 94 LYS A N 1
ATOM 707 C CA . LYS A 1 94 ? -0.965 7.941 -6.886 1.00 90.62 94 LYS A CA 1
ATOM 708 C C . LYS A 1 94 ? 0.389 7.233 -6.788 1.00 90.62 94 LYS A C 1
ATOM 710 O O . LYS A 1 94 ? 1.274 7.534 -7.582 1.00 90.62 94 LYS A O 1
ATOM 715 N N . LEU A 1 95 ? 0.533 6.277 -5.869 1.00 89.94 95 LEU A N 1
ATOM 716 C CA . LEU A 1 95 ? 1.764 5.498 -5.735 1.00 89.94 95 LEU A CA 1
ATOM 717 C C . LEU A 1 95 ? 2.070 4.706 -7.014 1.00 89.94 95 LEU A C 1
ATOM 719 O O . LEU A 1 95 ? 3.205 4.728 -7.476 1.00 89.94 95 LEU A O 1
ATOM 723 N N . ALA A 1 96 ? 1.071 4.068 -7.626 1.00 89.94 96 ALA A N 1
ATOM 724 C CA . ALA A 1 96 ? 1.253 3.323 -8.868 1.00 89.94 96 ALA A CA 1
ATOM 725 C C . ALA A 1 96 ? 1.778 4.214 -10.006 1.00 89.94 96 ALA A C 1
ATOM 727 O O . ALA A 1 96 ? 2.729 3.850 -10.696 1.00 89.94 96 ALA A O 1
ATOM 728 N N . ARG A 1 97 ? 1.229 5.429 -10.142 1.00 90.25 97 ARG A N 1
ATOM 729 C CA . ARG A 1 97 ? 1.717 6.440 -11.096 1.00 90.25 97 ARG A CA 1
ATOM 730 C C . ARG A 1 97 ? 3.147 6.882 -10.798 1.00 90.25 97 ARG A C 1
ATOM 732 O O . ARG A 1 97 ? 3.963 6.921 -11.716 1.00 90.25 97 ARG A O 1
ATOM 739 N N . ASP A 1 98 ? 3.461 7.162 -9.533 1.00 88.88 98 ASP A N 1
ATOM 740 C CA . ASP A 1 98 ? 4.802 7.582 -9.107 1.00 88.88 98 ASP A CA 1
ATOM 741 C C . ASP A 1 98 ? 5.851 6.482 -9.390 1.00 88.88 98 ASP A C 1
ATOM 743 O O . ASP A 1 98 ? 6.983 6.779 -9.782 1.00 88.88 98 ASP A O 1
ATOM 747 N N . LEU A 1 99 ? 5.460 5.209 -9.263 1.00 87.69 99 LEU A N 1
ATOM 748 C CA . LEU A 1 99 ? 6.294 4.037 -9.555 1.00 87.69 99 LEU A CA 1
ATOM 749 C C . LEU A 1 99 ? 6.273 3.612 -11.037 1.00 87.69 99 LEU A C 1
ATOM 751 O O . LEU A 1 99 ? 7.069 2.762 -11.427 1.00 87.69 99 LEU A O 1
ATOM 755 N N . LYS A 1 100 ? 5.404 4.206 -11.868 1.00 87.12 100 LYS A N 1
ATOM 756 C CA . LYS A 1 100 ? 5.140 3.815 -13.269 1.00 87.12 100 LYS A CA 1
ATOM 757 C C . LYS A 1 100 ? 4.715 2.349 -13.429 1.00 87.12 100 LYS A C 1
ATOM 759 O O . LYS A 1 100 ? 5.144 1.667 -14.358 1.00 87.12 100 LYS A O 1
ATOM 764 N N . VAL A 1 101 ? 3.867 1.875 -12.523 1.00 85.56 101 VAL A N 1
ATOM 765 C CA . VAL A 1 101 ? 3.339 0.503 -12.514 1.00 85.56 101 VAL A CA 1
ATOM 766 C C . VAL A 1 101 ? 1.840 0.496 -12.775 1.00 85.56 101 VAL A C 1
ATOM 768 O O . VAL A 1 101 ? 1.167 1.520 -12.651 1.00 85.56 101 VAL A O 1
ATOM 771 N N . THR A 1 102 ? 1.317 -0.674 -13.132 1.00 83.38 102 THR A N 1
ATOM 772 C CA . THR A 1 102 ? -0.129 -0.895 -13.271 1.00 83.38 102 THR A CA 1
ATOM 773 C C . THR A 1 102 ? -0.682 -1.431 -11.946 1.00 83.38 102 THR A C 1
ATOM 775 O O . THR A 1 102 ? 0.014 -2.186 -11.259 1.00 83.38 102 THR A O 1
ATOM 778 N N . LEU A 1 103 ? -1.887 -0.998 -11.562 1.00 77.62 103 LEU A N 1
ATOM 779 C CA . LEU A 1 103 ? -2.634 -1.570 -10.433 1.00 77.62 103 LEU A CA 1
ATOM 780 C C . LEU A 1 103 ? -3.273 -2.907 -10.817 1.00 77.62 103 LEU A C 1
ATOM 782 O O . LEU A 1 103 ? -3.731 -3.012 -11.976 1.00 77.62 103 LEU A O 1
#

Sequence (103 aa):
MGGGGQRVQGGEQPPATPEGPKAGPRPRRAPHHHPGVLGIPLPQPQWVPEITHHCPKTPFLLVGTQIDLRDDPSTVEKLAKNKQKPITPETAEKLARDLKVTL

InterPro domains:
  IPR001806 Small GTPase [PF00071] (46-101)
  IPR001806 Small GTPase [SM00174] (37-101)
  IPR003578 Small GTPase Rho [PTHR24072] (46-99)
  IPR027417 P-loop containing nucleoside triphosphate hydrolase [G3DSA:3.40.50.300] (43-102)
  IPR027417 P-loop containing nucleoside triphosphate hydrolase [SSF52540] (46-101)

Radius of gyration: 35.09 Å; chains: 1; bounding box: 44×84×89 Å